Protein AF-A0A941R8A1-F1 (afdb_monomer)

Radius of gyration: 16.11 Å; Cα contacts (8 Å, |Δi|>4): 175; chains: 1; bounding box: 34×33×46 Å

Mean predicted aligned error: 6.18 Å

pLDDT: mean 89.06, std 13.18, range [39.41, 98.38]

Foldseek 3Di:
DDALVRQVVVQVVQQVVLVVQFPDKDKDKDWPDWDDDPFKIKTKIKMKMFTHRDPPGPTDIDIWIKIFIWGGDPDTDTRHIDTDDPTNVVVVVVVVPPPDPDD

Solvent-accessible surface area (backbone atoms only — not comparable to full-atom values): 5882 Å² total; per-residue (Å²): 133,79,53,50,66,55,46,47,53,51,48,49,54,26,39,52,53,30,61,77,61,29,71,39,76,49,79,49,79,42,81,76,45,78,46,80,55,96,46,39,35,44,35,35,31,40,38,39,34,37,43,13,69,44,94,83,47,89,43,55,73,51,69,42,46,29,41,40,32,32,38,48,86,90,62,75,40,84,47,36,74,45,75,50,60,94,53,35,51,58,60,55,50,64,72,66,53,72,84,73,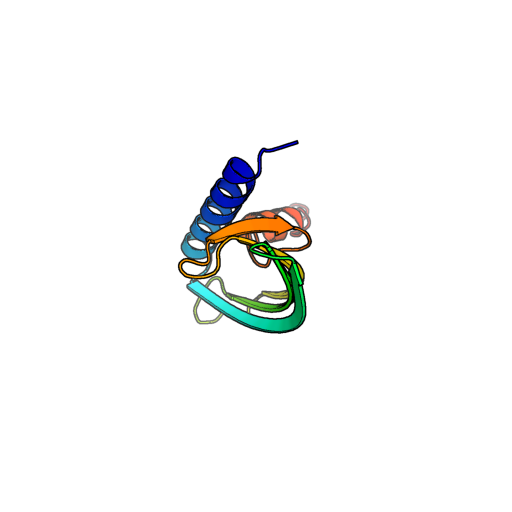76,88,126

Nearest PDB structures (foldseek):
  3soy-assembly1_A-2  TM=7.942E-01  e=1.980E-02  Salmonella enterica subsp. enterica serovar Typhimurium str. LT2
  3rob-assembly2_D  TM=8.109E-01  e=2.744E-02  Planctopirus limnophila DSM 3776
  3d9r-assembly2_D  TM=6.835E-01  e=2.701E-01  Pectobacterium atrosepticum
  3bb9-assembly3_E  TM=6.569E-01  e=4.655E-01  Shewanella frigidimarina NCIMB 400
  9jp5-assembly1_F  TM=5.902E-01  e=2.558E-01  Rhodococcus jostii RHA1

Sequence (103 aa):
MLSSLDQTEELQRQAEMDFDAFYMITLEFRIERVLLAKDDLDVLVNWQGVWKKDANDTGTRQRGHARLQWVGTQSILLRSAQGDLPFGMKTKLMLAEPSSPLR

Structure (mmCIF, N/CA/C/O backbone):
data_AF-A0A941R8A1-F1
#
_entry.id   AF-A0A941R8A1-F1
#
loop_
_atom_site.group_PDB
_atom_site.id
_atom_site.type_symbol
_atom_site.label_atom_id
_atom_site.label_alt_id
_atom_site.label_comp_id
_atom_site.label_asym_id
_atom_site.label_entity_id
_atom_site.label_seq_id
_atom_site.pdbx_PDB_ins_code
_atom_site.Cartn_x
_atom_site.Cartn_y
_atom_site.Cartn_z
_atom_site.occupancy
_atom_site.B_iso_or_equiv
_atom_site.auth_seq_id
_atom_site.auth_comp_id
_atom_site.auth_asym_id
_atom_site.auth_atom_id
_atom_site.pdbx_PDB_model_num
ATOM 1 N N . MET A 1 1 ? -13.279 15.999 2.101 1.00 55.72 1 MET A N 1
ATOM 2 C CA . MET A 1 1 ? -12.562 14.754 2.453 1.00 55.72 1 MET A CA 1
ATOM 3 C C . MET A 1 1 ? -13.305 13.600 1.808 1.00 55.72 1 MET A C 1
ATOM 5 O O . MET A 1 1 ? -14.528 13.649 1.820 1.00 55.72 1 MET A O 1
ATOM 9 N N . LEU A 1 2 ? -12.594 12.624 1.239 1.00 63.47 2 LEU A N 1
ATOM 10 C CA . LEU A 1 2 ? -13.186 11.384 0.720 1.00 63.47 2 LEU A CA 1
ATOM 11 C C . LEU A 1 2 ? -13.751 10.547 1.874 1.00 63.47 2 LEU A C 1
ATOM 13 O O . LEU A 1 2 ? -13.164 10.554 2.963 1.00 63.47 2 LEU A O 1
ATOM 17 N N . SER A 1 3 ? -14.869 9.852 1.652 1.00 76.44 3 SER A N 1
ATOM 18 C CA . SER A 1 3 ? -15.397 8.902 2.634 1.00 76.44 3 SER A CA 1
ATOM 19 C C . SER A 1 3 ? -14.464 7.689 2.767 1.00 76.44 3 SER A C 1
ATOM 21 O O . SER A 1 3 ? -13.581 7.478 1.938 1.00 76.44 3 SER A O 1
ATOM 23 N N . SER A 1 4 ? -14.621 6.884 3.820 1.00 71.75 4 SER A N 1
ATOM 24 C CA . SER A 1 4 ? -13.771 5.703 4.035 1.00 71.75 4 SER A CA 1
ATOM 25 C C . SER A 1 4 ? -13.860 4.682 2.893 1.00 71.75 4 SER A C 1
ATOM 27 O O . SER A 1 4 ? -12.840 4.110 2.526 1.00 71.75 4 SER A O 1
ATOM 29 N N . LEU A 1 5 ? -15.047 4.506 2.297 1.00 76.06 5 LEU A N 1
ATOM 30 C CA . LEU A 1 5 ? -15.236 3.630 1.138 1.00 76.06 5 LEU A CA 1
ATOM 31 C C . LEU A 1 5 ? -14.488 4.175 -0.086 1.00 76.06 5 LEU A C 1
ATOM 33 O O . LEU A 1 5 ? -13.701 3.451 -0.696 1.00 76.06 5 LEU A O 1
ATOM 37 N N . ASP A 1 6 ? -14.643 5.474 -0.358 1.00 81.56 6 ASP A N 1
ATOM 38 C CA . ASP A 1 6 ? -13.964 6.135 -1.478 1.00 81.56 6 ASP A CA 1
ATOM 39 C C . ASP A 1 6 ? -12.431 6.055 -1.339 1.00 81.56 6 ASP A C 1
ATOM 41 O O . ASP A 1 6 ? -11.710 5.989 -2.330 1.00 81.56 6 ASP A O 1
ATOM 45 N N . GLN A 1 7 ? -11.906 6.049 -0.106 1.00 82.50 7 GLN A N 1
ATOM 46 C CA . GLN A 1 7 ? -10.469 5.902 0.151 1.00 82.50 7 GLN A CA 1
ATOM 47 C C . GLN A 1 7 ? -9.947 4.511 -0.220 1.00 82.50 7 GLN A C 1
ATOM 49 O O . GLN A 1 7 ? -8.861 4.401 -0.788 1.00 82.50 7 GLN A O 1
ATOM 54 N N . THR A 1 8 ? -10.689 3.448 0.098 1.00 88.94 8 THR A N 1
ATOM 55 C CA . THR A 1 8 ? -10.295 2.079 -0.266 1.00 88.94 8 THR A CA 1
ATOM 56 C C . THR A 1 8 ? -10.462 1.800 -1.755 1.00 88.94 8 THR A C 1
ATOM 58 O O . THR A 1 8 ? -9.615 1.120 -2.330 1.00 88.94 8 THR A O 1
ATOM 61 N N . GLU A 1 9 ? -11.487 2.364 -2.395 1.00 91.56 9 GLU A N 1
ATOM 62 C CA . GLU A 1 9 ? -11.667 2.272 -3.849 1.00 91.56 9 GLU A CA 1
ATOM 63 C C . GLU A 1 9 ? -10.541 2.998 -4.594 1.00 91.56 9 GLU A C 1
ATOM 65 O O . GLU A 1 9 ? -9.946 2.445 -5.519 1.00 91.56 9 GLU A O 1
ATOM 70 N N . GLU A 1 10 ? -10.172 4.203 -4.151 1.00 90.81 10 GLU A N 1
ATOM 71 C CA . GLU A 1 10 ? -9.042 4.933 -4.730 1.00 90.81 10 GLU A CA 1
ATOM 72 C C . GLU A 1 10 ? -7.717 4.190 -4.519 1.00 90.81 10 GLU A C 1
ATOM 74 O O . GLU A 1 10 ? -6.895 4.126 -5.434 1.00 90.81 10 GLU A O 1
ATOM 79 N N . LEU A 1 11 ? -7.510 3.583 -3.346 1.00 92.50 11 LEU A N 1
ATOM 80 C CA . LEU A 1 11 ? -6.331 2.759 -3.090 1.00 92.50 11 LEU A CA 1
ATOM 81 C C . LEU A 1 11 ? -6.258 1.562 -4.043 1.00 92.50 11 LEU A C 1
ATOM 83 O O . LEU A 1 11 ? -5.194 1.286 -4.600 1.00 92.50 11 LEU A O 1
ATOM 87 N N . GLN A 1 12 ? -7.376 0.863 -4.241 1.00 94.25 12 GLN A N 1
ATOM 88 C CA . GLN A 1 12 ? -7.448 -0.255 -5.174 1.00 94.25 12 GLN A CA 1
ATOM 89 C C . GLN A 1 12 ? -7.115 0.208 -6.596 1.00 94.25 12 GLN A C 1
ATOM 91 O O . GLN A 1 12 ? -6.249 -0.379 -7.243 1.00 94.25 12 GLN A O 1
ATOM 96 N N . ARG A 1 13 ? -7.721 1.309 -7.047 1.00 95.69 13 ARG A N 1
ATOM 97 C CA . ARG A 1 13 ? -7.458 1.895 -8.366 1.00 95.69 13 ARG A CA 1
ATOM 98 C C . ARG A 1 13 ? -5.978 2.250 -8.552 1.00 95.69 13 ARG A C 1
ATOM 100 O O . ARG A 1 13 ? -5.408 2.024 -9.617 1.00 95.69 13 ARG A O 1
ATOM 107 N N . GLN A 1 14 ? -5.335 2.803 -7.523 1.00 95.62 14 GLN A N 1
ATOM 108 C CA . GLN A 1 14 ? -3.901 3.107 -7.541 1.00 95.62 14 GLN A CA 1
ATOM 109 C C . GLN A 1 14 ? -3.034 1.847 -7.621 1.00 95.62 14 GLN A C 1
ATOM 111 O O . GLN A 1 14 ? -2.037 1.84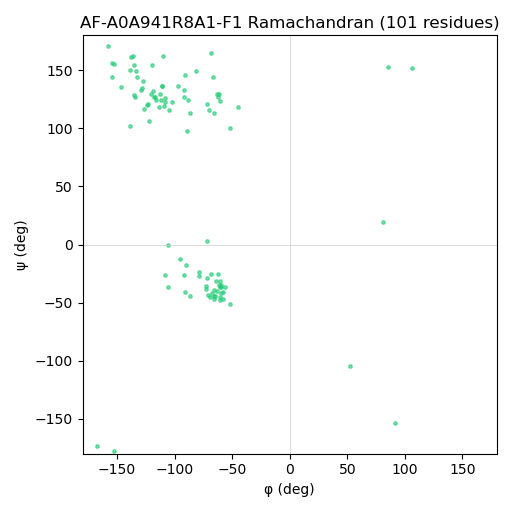6 -8.342 1.00 95.62 14 GLN A O 1
ATOM 116 N N . ALA A 1 15 ? -3.411 0.781 -6.914 1.00 95.75 15 ALA A N 1
ATOM 117 C CA . ALA A 1 15 ? -2.710 -0.497 -6.979 1.00 95.75 15 ALA A CA 1
ATOM 118 C C . ALA A 1 15 ? -2.834 -1.141 -8.368 1.00 95.75 15 ALA A C 1
ATOM 120 O O . ALA A 1 15 ? -1.830 -1.571 -8.929 1.00 95.75 15 ALA A O 1
ATOM 121 N N . GLU A 1 16 ? -4.032 -1.136 -8.957 1.00 97.31 16 GLU A N 1
ATOM 122 C CA . GLU A 1 16 ? -4.276 -1.624 -10.322 1.00 97.31 16 GLU A CA 1
ATOM 123 C C . GLU A 1 16 ? -3.418 -0.868 -11.346 1.00 97.31 16 GLU A C 1
ATOM 125 O O . GLU A 1 16 ? -2.708 -1.479 -12.142 1.00 97.31 16 GLU A O 1
ATOM 130 N N . MET A 1 17 ? -3.383 0.466 -11.260 1.00 96.81 17 MET A N 1
ATOM 131 C CA . MET A 1 17 ? -2.532 1.285 -12.129 1.00 96.81 17 MET A CA 1
ATOM 132 C C . MET A 1 17 ? -1.041 0.960 -12.006 1.00 96.81 17 MET A C 1
ATOM 134 O O . MET A 1 17 ? -0.320 1.067 -13.002 1.00 96.81 17 MET A O 1
ATOM 138 N N . ASP A 1 18 ? -0.569 0.635 -10.803 1.00 97.06 18 ASP A N 1
ATOM 139 C CA . ASP A 1 18 ? 0.816 0.233 -10.579 1.00 97.06 18 ASP A CA 1
ATOM 140 C C . ASP A 1 18 ? 1.084 -1.157 -11.172 1.00 97.06 18 ASP A C 1
ATOM 142 O O . ASP A 1 18 ? 2.098 -1.337 -11.845 1.00 97.06 18 ASP A O 1
ATOM 146 N N . PHE A 1 19 ? 0.176 -2.120 -10.994 1.00 96.38 19 PHE A N 1
ATOM 147 C CA . PHE A 1 19 ? 0.314 -3.456 -11.585 1.00 96.38 19 PHE A CA 1
ATOM 148 C C . PHE A 1 19 ? 0.355 -3.424 -13.115 1.00 96.38 19 PHE A C 1
ATOM 150 O O . PHE A 1 19 ? 1.126 -4.169 -13.713 1.00 96.38 19 PHE A O 1
ATOM 157 N N . ASP A 1 20 ? -0.386 -2.512 -13.742 1.00 96.88 20 ASP A N 1
ATOM 158 C CA . ASP A 1 20 ? -0.322 -2.306 -15.192 1.00 96.88 20 ASP A CA 1
ATOM 159 C C . ASP A 1 20 ? 0.983 -1.635 -15.650 1.00 96.88 20 ASP A C 1
ATOM 161 O O . ASP A 1 20 ? 1.410 -1.796 -16.794 1.00 96.88 20 ASP A O 1
ATOM 165 N N . ALA A 1 21 ? 1.600 -0.815 -14.795 1.00 95.56 21 ALA A N 1
ATOM 166 C CA . ALA A 1 21 ? 2.743 0.018 -15.167 1.00 95.56 21 ALA A CA 1
ATOM 167 C C . ALA A 1 21 ? 4.102 -0.640 -14.922 1.00 95.56 21 ALA A C 1
ATOM 169 O O . ALA A 1 21 ? 5.082 -0.269 -15.573 1.00 95.56 21 ALA A O 1
ATOM 170 N N . PHE A 1 22 ? 4.187 -1.566 -13.971 1.00 96.69 22 PHE A N 1
ATOM 171 C CA . PHE A 1 22 ? 5.446 -2.161 -13.551 1.00 96.69 22 PHE A CA 1
ATOM 172 C C . PHE A 1 22 ? 5.457 -3.657 -13.834 1.00 96.69 22 PHE A C 1
ATOM 174 O O . PHE A 1 22 ? 4.605 -4.403 -13.367 1.00 96.69 22 PHE 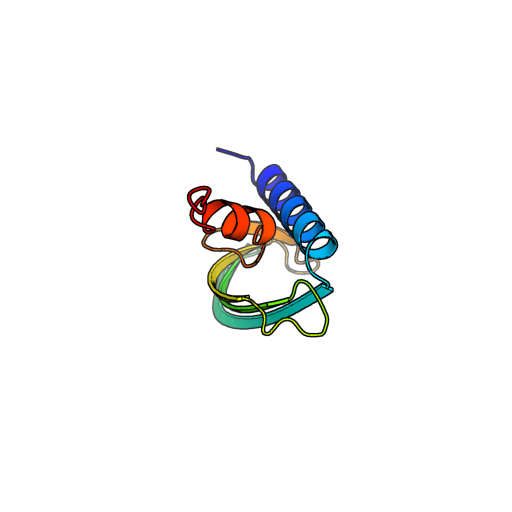A O 1
ATOM 181 N N . TYR A 1 23 ? 6.498 -4.103 -14.535 1.00 96.75 23 TYR A N 1
ATOM 182 C CA . TYR A 1 23 ? 6.781 -5.517 -14.759 1.00 96.75 23 TYR A CA 1
ATOM 183 C C . TYR A 1 23 ? 6.911 -6.304 -13.446 1.00 96.75 23 TYR A C 1
ATOM 185 O O . TYR A 1 23 ? 6.516 -7.465 -13.367 1.00 96.75 23 TYR A O 1
ATOM 193 N N . MET A 1 24 ? 7.486 -5.688 -12.408 1.00 97.38 24 MET A N 1
ATOM 194 C CA . MET A 1 24 ? 7.637 -6.319 -11.101 1.00 97.38 24 MET A CA 1
ATOM 195 C C . MET A 1 24 ? 7.531 -5.293 -9.977 1.00 97.38 24 MET A C 1
ATOM 197 O O . MET A 1 24 ? 8.182 -4.247 -10.009 1.00 97.38 24 MET A O 1
ATOM 201 N N . ILE A 1 25 ? 6.773 -5.652 -8.943 1.00 97.69 25 ILE A N 1
ATOM 202 C CA . ILE A 1 25 ? 6.686 -4.925 -7.678 1.00 97.69 25 ILE A CA 1
ATOM 203 C C . ILE A 1 25 ? 7.048 -5.898 -6.558 1.00 97.69 25 ILE A C 1
ATOM 205 O O . ILE A 1 25 ? 6.398 -6.925 -6.385 1.00 97.69 25 ILE A O 1
ATOM 209 N N . THR A 1 26 ? 8.099 -5.593 -5.801 1.00 97.81 26 THR A N 1
ATOM 210 C CA . THR A 1 26 ? 8.452 -6.327 -4.578 1.00 97.81 26 THR A CA 1
ATOM 211 C C . THR A 1 26 ? 8.144 -5.449 -3.380 1.00 97.81 26 THR A C 1
ATOM 213 O O . THR A 1 26 ? 8.638 -4.326 -3.321 1.00 97.81 26 THR A O 1
ATOM 216 N N . LEU A 1 27 ? 7.359 -5.957 -2.429 1.00 97.69 27 LEU A N 1
ATOM 217 C CA . LEU A 1 27 ? 6.974 -5.241 -1.215 1.00 97.69 27 LEU A CA 1
ATOM 218 C C . LEU A 1 27 ? 7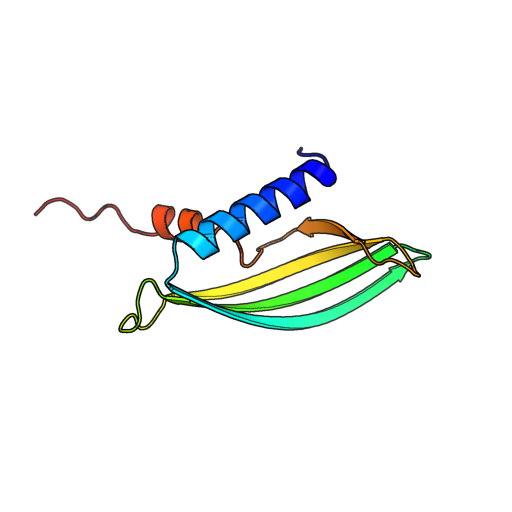.260 -6.076 0.029 1.00 97.69 27 LEU A C 1
ATOM 220 O O . LEU A 1 27 ? 6.917 -7.254 0.095 1.00 97.69 27 LEU A O 1
ATOM 224 N N . GLU A 1 28 ? 7.842 -5.429 1.031 1.00 98.19 28 GLU A N 1
ATOM 225 C CA . GLU A 1 28 ? 7.989 -5.948 2.385 1.00 98.19 28 GLU A CA 1
A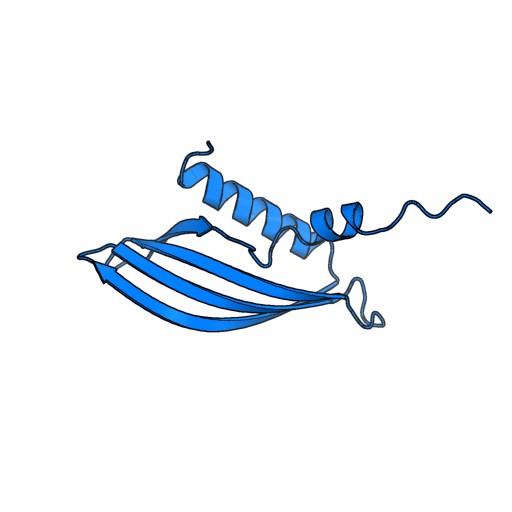TOM 226 C C . GLU A 1 28 ? 7.227 -5.029 3.337 1.00 98.19 28 GLU A C 1
ATOM 228 O O . GLU A 1 28 ? 7.457 -3.818 3.352 1.00 98.19 28 GLU A O 1
ATOM 233 N N . PHE A 1 29 ? 6.347 -5.614 4.149 1.00 97.19 29 PHE A N 1
ATOM 234 C CA . PHE A 1 29 ? 5.637 -4.921 5.218 1.00 97.19 29 PHE A CA 1
ATOM 235 C C . PHE A 1 29 ? 6.135 -5.410 6.573 1.00 97.19 29 PHE A C 1
ATOM 237 O O . PHE A 1 29 ? 6.271 -6.610 6.808 1.00 97.19 29 PHE A O 1
ATOM 244 N N . ARG A 1 30 ? 6.344 -4.472 7.493 1.00 98.06 30 ARG A N 1
ATOM 245 C CA . ARG A 1 30 ? 6.667 -4.738 8.890 1.00 98.06 30 ARG A CA 1
ATOM 246 C C . ARG A 1 30 ? 5.633 -4.069 9.774 1.00 98.06 30 ARG A C 1
ATOM 248 O O . ARG A 1 30 ? 5.498 -2.850 9.751 1.00 98.06 30 ARG A O 1
ATOM 255 N N . ILE A 1 31 ? 4.944 -4.865 10.582 1.00 97.69 31 ILE A N 1
ATOM 256 C CA . ILE A 1 31 ? 4.031 -4.347 11.600 1.00 97.69 31 ILE A CA 1
ATOM 257 C C . ILE A 1 31 ? 4.866 -3.718 12.715 1.00 97.69 31 ILE A C 1
ATOM 259 O O . ILE A 1 31 ? 5.692 -4.389 13.331 1.00 97.69 31 ILE A O 1
ATOM 263 N N . GLU A 1 32 ? 4.646 -2.434 12.969 1.00 97.31 32 GLU A N 1
ATOM 264 C CA . GLU A 1 32 ? 5.234 -1.735 14.112 1.00 97.31 32 GLU A CA 1
ATOM 265 C C . GLU A 1 32 ? 4.368 -1.897 15.355 1.00 97.31 32 GLU A C 1
ATOM 267 O O . GLU A 1 32 ? 4.866 -2.130 16.456 1.00 97.31 32 GLU A O 1
ATOM 272 N N . ARG A 1 33 ? 3.050 -1.749 15.184 1.00 96.56 33 ARG A N 1
ATOM 273 C CA . ARG A 1 33 ? 2.098 -1.758 16.290 1.00 96.56 33 ARG A CA 1
ATOM 274 C C . ARG A 1 33 ? 0.720 -2.195 15.824 1.00 96.56 33 ARG A C 1
ATOM 276 O O . ARG A 1 33 ? 0.276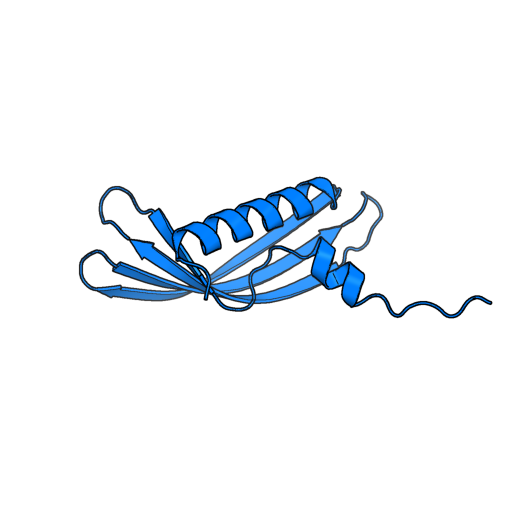 -1.808 14.747 1.00 96.56 33 ARG A O 1
ATOM 283 N N . VAL A 1 34 ? 0.028 -2.921 16.698 1.00 96.00 34 VAL A N 1
ATOM 284 C CA . VAL A 1 34 ? -1.403 -3.210 16.585 1.00 96.00 34 VAL A CA 1
ATOM 285 C C . VAL A 1 34 ? -2.109 -2.652 17.820 1.00 96.00 34 VAL A C 1
ATOM 287 O O . VAL A 1 34 ? -1.673 -2.879 18.949 1.00 96.00 34 VAL A O 1
ATOM 290 N N . LEU A 1 35 ? -3.177 -1.894 17.604 1.00 95.00 35 LEU A N 1
ATOM 291 C CA . LEU A 1 35 ? -4.063 -1.346 18.626 1.00 95.00 35 LEU A CA 1
ATOM 292 C C . LEU A 1 35 ? -5.449 -1.956 18.419 1.00 95.00 35 LEU A C 1
ATOM 294 O O . LEU A 1 35 ? -5.998 -1.861 17.326 1.00 95.00 35 LEU A O 1
ATOM 298 N N . LEU A 1 36 ? -5.999 -2.581 19.459 1.00 92.56 36 LEU A N 1
ATOM 299 C CA . LEU A 1 36 ? -7.323 -3.197 19.423 1.00 92.56 36 LEU A CA 1
ATOM 300 C C . LEU A 1 36 ? -8.271 -2.427 20.340 1.00 92.56 36 LEU A C 1
ATOM 302 O O . LEU A 1 36 ? -7.957 -2.215 21.513 1.00 92.56 36 LEU A O 1
ATOM 306 N N . ALA A 1 37 ? -9.435 -2.047 19.819 1.00 90.44 37 ALA A N 1
ATOM 307 C CA . ALA A 1 37 ? -10.502 -1.410 20.579 1.00 90.44 37 ALA A CA 1
ATOM 308 C C . ALA A 1 37 ? -11.860 -1.990 20.159 1.00 90.44 37 ALA A C 1
ATOM 310 O O . ALA A 1 37 ? -12.407 -1.622 19.125 1.00 90.44 37 ALA A O 1
ATOM 311 N N . LYS A 1 38 ? -12.420 -2.893 20.979 1.00 88.56 38 LYS A N 1
ATOM 312 C CA . LYS A 1 38 ? -13.594 -3.716 20.624 1.00 88.56 38 LYS A CA 1
ATOM 313 C C . LYS A 1 38 ? -13.382 -4.448 19.291 1.00 88.56 38 LYS A C 1
ATOM 315 O O . LYS A 1 38 ? -12.627 -5.413 19.258 1.00 88.56 38 LYS A O 1
ATOM 320 N N . ASP A 1 39 ? -14.031 -3.962 18.236 1.00 89.06 39 ASP A N 1
ATOM 321 C CA . ASP A 1 39 ? -14.037 -4.532 16.892 1.00 89.06 39 ASP A CA 1
ATOM 322 C C . ASP A 1 39 ? -13.172 -3.718 15.918 1.00 89.06 39 ASP A C 1
ATOM 324 O O . ASP A 1 39 ? -13.078 -4.082 14.749 1.00 89.06 39 ASP A O 1
ATOM 328 N N . ASP A 1 40 ? -12.552 -2.628 16.381 1.00 92.19 40 ASP A N 1
ATOM 329 C CA . ASP A 1 40 ? -11.659 -1.788 15.590 1.00 92.19 40 ASP A CA 1
ATOM 330 C C . ASP A 1 40 ? -10.194 -2.178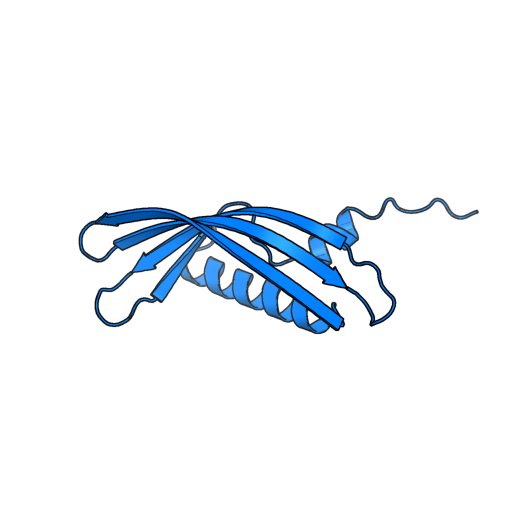 15.830 1.00 92.19 40 ASP A C 1
ATOM 332 O O . ASP A 1 40 ? -9.742 -2.399 16.961 1.00 92.19 40 ASP A O 1
ATOM 336 N N . LEU A 1 41 ? -9.443 -2.236 14.735 1.00 94.19 41 LEU A N 1
ATOM 337 C CA . LEU A 1 41 ? -8.039 -2.622 14.674 1.00 94.19 41 LEU A CA 1
ATOM 338 C C . LEU A 1 41 ? -7.259 -1.526 13.953 1.00 94.19 41 LEU A C 1
ATOM 340 O O . LEU A 1 41 ? -7.451 -1.289 12.765 1.00 94.19 41 LEU A O 1
ATOM 344 N N . ASP A 1 42 ? -6.334 -0.885 14.649 1.00 95.56 42 ASP A N 1
ATOM 345 C CA . ASP A 1 42 ? -5.405 0.072 14.059 1.00 95.56 42 ASP A CA 1
ATOM 346 C C . ASP A 1 42 ? -4.022 -0.573 13.947 1.00 95.56 42 ASP A C 1
ATOM 348 O O . ASP A 1 42 ? -3.390 -0.902 14.955 1.00 95.56 42 ASP A O 1
ATOM 352 N N . VAL A 1 43 ? -3.539 -0.745 12.718 1.00 96.50 43 VAL A N 1
ATOM 353 C CA . VAL A 1 43 ? -2.240 -1.359 12.426 1.00 96.50 43 VAL A CA 1
ATOM 354 C C . VAL A 1 43 ? -1.314 -0.312 11.824 1.00 96.50 43 VAL A C 1
ATOM 356 O O . VAL A 1 43 ? -1.586 0.232 10.754 1.00 96.50 43 VAL A O 1
ATOM 359 N N . LEU A 1 44 ? -0.208 -0.036 12.507 1.00 97.62 44 LEU A N 1
ATOM 360 C CA . LEU A 1 44 ? 0.878 0.787 11.981 1.00 97.62 44 LEU A CA 1
ATOM 361 C C . LEU A 1 44 ? 1.900 -0.123 11.310 1.00 97.62 44 LEU A C 1
ATOM 363 O O . LEU A 1 44 ? 2.365 -1.092 11.920 1.00 97.62 44 LEU A O 1
ATOM 367 N N . VAL A 1 45 ? 2.235 0.185 10.060 1.00 97.94 45 VAL A N 1
ATOM 368 C CA . VAL A 1 45 ? 3.198 -0.578 9.268 1.00 97.94 45 VAL A CA 1
ATOM 369 C C . VAL A 1 45 ? 4.281 0.324 8.699 1.00 97.94 45 VAL A C 1
ATOM 371 O O . VAL A 1 45 ? 4.004 1.408 8.185 1.00 97.94 45 VAL A O 1
ATOM 374 N N . ASN A 1 46 ? 5.505 -0.187 8.712 1.00 98.25 46 ASN A N 1
ATOM 375 C CA . ASN A 1 46 ? 6.552 0.260 7.808 1.00 98.25 46 ASN A CA 1
ATOM 376 C C . ASN A 1 46 ? 6.507 -0.605 6.569 1.00 98.25 46 ASN A C 1
ATOM 378 O O . ASN A 1 46 ? 6.261 -1.810 6.657 1.00 98.25 46 ASN A O 1
ATOM 382 N N . TRP A 1 47 ? 6.822 -0.018 5.430 1.00 98.06 47 TRP A N 1
ATOM 383 C CA . TRP A 1 47 ? 7.022 -0.787 4.219 1.00 98.06 47 TRP A CA 1
ATOM 384 C C . TRP A 1 47 ? 8.258 -0.314 3.477 1.00 98.06 47 TRP A C 1
ATOM 386 O O . TRP A 1 47 ? 8.689 0.835 3.590 1.00 98.06 47 TRP A O 1
ATOM 396 N N . GLN A 1 48 ? 8.818 -1.226 2.699 1.00 98.38 48 GLN A N 1
ATOM 397 C CA . GLN A 1 48 ? 9.830 -0.931 1.701 1.00 98.38 48 GLN A CA 1
ATOM 398 C C . GLN A 1 48 ? 9.539 -1.747 0.449 1.00 98.38 48 GLN A C 1
ATOM 400 O O . GLN A 1 48 ? 8.985 -2.844 0.527 1.00 98.38 48 GLN A O 1
ATOM 405 N N . GLY A 1 49 ? 9.912 -1.219 -0.708 1.00 97.62 49 GLY A N 1
ATOM 406 C CA . GLY A 1 49 ? 9.673 -1.909 -1.960 1.00 97.62 49 GLY A CA 1
ATOM 407 C C . GLY A 1 49 ? 10.571 -1.482 -3.101 1.00 97.62 49 GLY A C 1
ATOM 408 O O . GLY A 1 49 ? 11.328 -0.510 -3.008 1.00 97.62 49 GLY A O 1
ATOM 409 N N . VAL A 1 50 ? 10.475 -2.251 -4.180 1.00 97.81 50 VAL A N 1
ATOM 410 C CA . VAL A 1 50 ? 11.179 -2.025 -5.440 1.00 97.81 50 VAL A CA 1
ATOM 411 C C . VAL A 1 50 ? 10.197 -2.194 -6.594 1.00 97.81 50 VAL A C 1
ATOM 413 O O . VAL A 1 50 ? 9.556 -3.238 -6.704 1.00 97.81 50 VAL A O 1
ATOM 416 N N . TRP A 1 51 ? 10.126 -1.186 -7.461 1.00 97.62 51 TRP A N 1
ATOM 417 C CA . TRP A 1 51 ? 9.301 -1.171 -8.670 1.00 97.62 51 TRP A CA 1
ATOM 418 C C . TRP A 1 51 ? 10.195 -1.210 -9.899 1.00 97.62 51 TRP A C 1
ATOM 420 O O . TRP A 1 51 ? 11.061 -0.348 -10.042 1.00 97.62 51 TRP A O 1
ATOM 430 N N . LYS A 1 52 ? 9.991 -2.187 -10.780 1.00 97.12 52 LYS A N 1
ATOM 431 C CA . LYS A 1 52 ? 10.770 -2.377 -12.010 1.00 97.12 52 LYS A CA 1
ATOM 432 C C . LYS A 1 52 ? 9.868 -2.263 -13.230 1.00 97.12 52 LYS A C 1
ATOM 434 O O . LYS A 1 52 ? 8.819 -2.905 -13.268 1.00 97.12 52 LYS A O 1
ATOM 439 N N . LYS A 1 53 ? 10.279 -1.479 -14.228 1.00 95.12 53 LYS A N 1
ATOM 440 C CA . LYS A 1 53 ? 9.552 -1.320 -15.500 1.00 95.12 53 LYS A CA 1
ATOM 441 C C . LYS A 1 53 ? 9.779 -2.499 -16.456 1.00 95.12 53 LYS A C 1
ATOM 443 O O . LYS A 1 53 ? 8.889 -2.814 -17.235 1.00 95.12 53 LYS A O 1
ATOM 448 N N . ASP A 1 54 ? 10.913 -3.192 -16.348 1.00 95.50 54 ASP A N 1
ATOM 449 C CA . ASP A 1 54 ? 11.226 -4.405 -17.113 1.00 95.50 54 ASP A CA 1
ATOM 450 C C . ASP A 1 54 ? 12.201 -5.337 -16.357 1.00 95.50 54 ASP A C 1
ATOM 452 O O . ASP A 1 54 ? 12.576 -5.076 -15.211 1.00 95.50 54 ASP A O 1
ATOM 456 N N . ALA A 1 55 ? 12.590 -6.458 -16.975 1.00 93.94 55 ALA A N 1
ATOM 457 C CA . ALA A 1 55 ? 13.453 -7.470 -16.358 1.00 93.94 55 ALA A CA 1
ATOM 458 C C . ALA A 1 55 ? 14.906 -7.008 -16.120 1.00 93.94 55 ALA A C 1
ATOM 460 O O . ALA A 1 55 ? 15.568 -7.529 -15.220 1.00 93.94 55 ALA A O 1
ATOM 461 N N . ASN A 1 56 ? 15.392 -6.042 -16.902 1.00 94.50 56 ASN A N 1
ATOM 462 C CA . ASN A 1 56 ? 16.747 -5.493 -16.812 1.00 94.50 56 ASN A CA 1
ATOM 463 C C . ASN A 1 56 ? 16.804 -4.219 -15.955 1.00 94.50 56 ASN A C 1
ATOM 465 O O . ASN A 1 56 ? 17.892 -3.784 -15.571 1.00 94.50 56 ASN A O 1
ATOM 469 N N . ASP A 1 57 ? 15.651 -3.637 -15.621 1.00 93.38 57 ASP A N 1
ATOM 470 C CA . ASP A 1 57 ? 15.548 -2.486 -14.736 1.00 93.38 57 ASP A CA 1
ATOM 471 C C . ASP A 1 57 ? 16.061 -2.821 -13.320 1.00 93.38 57 ASP A C 1
ATOM 473 O O . ASP A 1 57 ? 15.644 -3.782 -12.651 1.00 93.38 57 ASP A O 1
ATOM 477 N N . THR A 1 58 ? 16.990 -1.991 -12.835 1.00 93.31 58 THR A N 1
ATOM 478 C CA . THR A 1 58 ? 17.475 -2.033 -11.445 1.00 93.31 58 THR A CA 1
ATOM 479 C C . THR A 1 58 ? 16.355 -1.749 -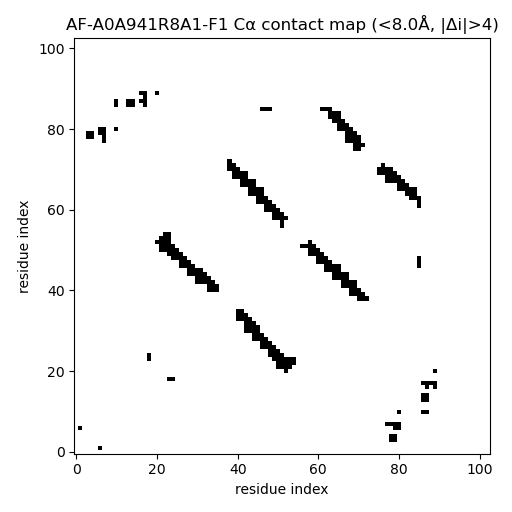10.439 1.00 93.31 58 THR A C 1
ATOM 481 O O . THR A 1 58 ? 16.387 -2.274 -9.321 1.00 93.31 58 THR A O 1
ATOM 484 N N . GLY A 1 59 ? 15.329 -1.019 -10.878 1.00 95.06 59 GLY A N 1
ATOM 485 C CA . GLY A 1 59 ? 14.125 -0.689 -10.142 1.00 95.06 59 GLY A CA 1
ATOM 486 C C . GLY A 1 59 ? 14.270 0.545 -9.262 1.00 95.06 59 GLY A C 1
ATOM 487 O O . GLY A 1 59 ? 15.342 0.873 -8.754 1.00 95.06 59 GLY A O 1
ATOM 488 N N . THR A 1 60 ? 13.148 1.216 -9.029 1.00 95.69 60 THR A N 1
ATOM 489 C CA . THR A 1 60 ? 13.069 2.328 -8.084 1.00 95.69 60 THR A CA 1
ATOM 490 C C . THR A 1 60 ? 12.755 1.800 -6.696 1.00 95.69 60 THR A C 1
ATOM 492 O O . THR A 1 60 ? 11.759 1.104 -6.507 1.00 95.69 60 THR A O 1
ATOM 495 N N . ARG A 1 61 ? 13.601 2.134 -5.716 1.00 96.50 61 ARG A N 1
ATOM 496 C CA . ARG A 1 61 ? 13.398 1.759 -4.313 1.00 96.50 61 ARG A CA 1
ATOM 497 C C . ARG A 1 61 ? 12.631 2.848 -3.583 1.00 96.50 61 ARG A C 1
ATOM 499 O O . ARG A 1 61 ? 13.007 4.013 -3.672 1.00 96.50 61 ARG A O 1
ATOM 506 N N . GLN A 1 62 ? 11.610 2.463 -2.831 1.00 97.00 62 GLN A N 1
ATOM 507 C CA . GLN A 1 62 ? 10.858 3.372 -1.967 1.00 97.00 62 GLN A CA 1
ATOM 508 C C . GLN A 1 62 ? 10.572 2.722 -0.621 1.00 97.00 62 GLN A C 1
ATOM 510 O O . GLN A 1 62 ? 10.660 1.502 -0.470 1.00 97.00 62 GLN A O 1
ATOM 515 N N . ARG A 1 63 ? 10.250 3.555 0.363 1.00 97.19 63 ARG A N 1
ATOM 516 C CA . ARG A 1 63 ? 9.839 3.134 1.699 1.00 97.19 63 ARG A CA 1
ATOM 517 C C . ARG A 1 63 ? 8.936 4.186 2.313 1.00 97.19 63 ARG A C 1
ATOM 519 O O . ARG A 1 63 ? 9.084 5.363 1.995 1.00 97.19 63 ARG A O 1
ATOM 526 N N . GLY A 1 64 ? 8.099 3.767 3.246 1.00 97.06 64 GLY A N 1
ATOM 527 C CA . GLY A 1 64 ? 7.178 4.667 3.917 1.00 97.06 64 GLY A CA 1
ATOM 528 C C . GLY A 1 64 ? 6.540 4.047 5.149 1.00 97.06 64 GLY A C 1
ATOM 529 O O . GLY A 1 64 ? 6.888 2.945 5.584 1.00 97.06 64 GLY A O 1
ATOM 530 N N . HIS A 1 65 ? 5.592 4.799 5.699 1.00 97.69 65 HIS A N 1
ATOM 531 C CA . HIS A 1 65 ? 4.834 4.452 6.892 1.00 97.69 65 HIS A CA 1
ATOM 532 C C . HIS A 1 65 ? 3.348 4.606 6.588 1.00 97.69 65 HIS A C 1
ATOM 534 O O . HIS A 1 65 ? 2.925 5.637 6.057 1.00 97.69 65 HIS A O 1
ATOM 540 N N . ALA A 1 66 ? 2.556 3.608 6.963 1.00 96.62 66 ALA A N 1
ATOM 541 C CA . ALA A 1 66 ? 1.119 3.623 6.751 1.00 96.62 66 ALA A CA 1
ATOM 542 C C . ALA A 1 66 ? 0.355 3.193 8.003 1.00 96.62 66 ALA A C 1
ATOM 544 O O . ALA A 1 66 ? 0.814 2.367 8.796 1.00 96.62 66 ALA A O 1
ATOM 545 N N . ARG A 1 67 ? -0.850 3.745 8.148 1.00 96.00 67 ARG A N 1
ATOM 546 C CA . ARG A 1 67 ? -1.852 3.301 9.116 1.00 96.00 67 ARG A CA 1
ATOM 547 C C . ARG A 1 67 ? -2.975 2.606 8.366 1.00 96.00 67 ARG A C 1
ATOM 549 O O . ARG A 1 67 ? -3.611 3.217 7.509 1.00 96.00 67 ARG A O 1
ATOM 556 N N . LEU A 1 68 ? -3.226 1.355 8.722 1.00 95.25 68 LEU A N 1
ATOM 557 C CA . LEU A 1 68 ? -4.310 0.542 8.189 1.00 95.25 68 LEU A CA 1
ATOM 558 C C . LEU A 1 68 ? -5.353 0.367 9.288 1.00 95.25 68 LEU A C 1
ATOM 560 O O . LEU A 1 68 ? -5.039 -0.145 10.365 1.00 95.25 68 LEU A O 1
ATOM 564 N N . GLN A 1 69 ? -6.569 0.832 9.027 1.00 94.94 69 GLN A N 1
ATOM 565 C CA . GLN A 1 69 ? -7.687 0.704 9.951 1.00 94.94 69 GLN A CA 1
ATOM 566 C C . GLN A 1 69 ? -8.586 -0.424 9.482 1.00 94.94 69 GLN A C 1
ATOM 568 O 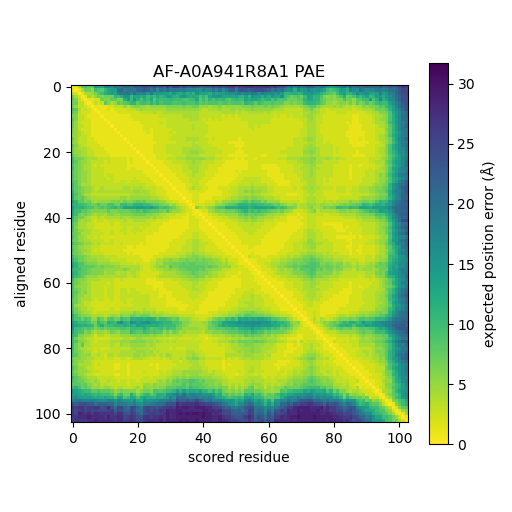O . GLN A 1 69 ? -9.100 -0.382 8.364 1.00 94.94 69 GLN A O 1
ATOM 573 N N . TRP A 1 70 ? -8.805 -1.401 10.345 1.00 93.81 70 TRP A N 1
ATOM 574 C CA . TRP A 1 70 ? -9.630 -2.563 10.070 1.00 93.81 70 TRP A CA 1
ATOM 575 C C . TRP A 1 70 ? -10.794 -2.631 11.045 1.00 93.81 70 TRP A C 1
ATOM 577 O O . TRP A 1 70 ? -10.718 -2.106 12.156 1.00 93.81 70 TRP A O 1
ATOM 587 N N . VAL A 1 71 ? -11.867 -3.287 10.619 1.00 92.44 71 VAL A N 1
ATOM 588 C CA . VAL A 1 71 ? -13.041 -3.538 11.451 1.00 92.44 71 VAL A CA 1
ATOM 589 C C . VAL A 1 71 ? -13.468 -4.996 11.350 1.00 92.44 71 VAL A C 1
ATOM 591 O O . VAL A 1 71 ? -13.401 -5.594 10.274 1.00 92.44 71 VAL A O 1
ATOM 594 N N . GLY A 1 72 ? -13.948 -5.535 12.466 1.00 87.75 72 GLY A N 1
ATOM 595 C CA . GLY A 1 72 ? -14.525 -6.868 12.576 1.00 87.75 72 GLY A CA 1
ATOM 596 C C . GLY A 1 72 ? -13.602 -7.863 13.274 1.00 87.75 72 GLY A C 1
ATOM 597 O O . GLY A 1 72 ? -12.380 -7.750 13.251 1.00 87.75 72 GLY A O 1
ATOM 598 N N . THR A 1 73 ? -14.214 -8.859 13.912 1.00 79.06 73 THR A N 1
ATOM 599 C CA . THR A 1 73 ? -13.522 -9.895 14.699 1.00 79.06 73 THR A CA 1
ATOM 600 C C . THR A 1 73 ? -13.524 -11.267 14.023 1.00 79.06 73 THR A C 1
ATOM 602 O O . THR A 1 73 ? -12.616 -12.059 14.249 1.00 79.06 73 THR A O 1
ATOM 605 N N . GLN A 1 74 ? -14.513 -11.547 13.166 1.00 80.94 74 GLN A N 1
ATOM 606 C CA . GLN A 1 74 ? -14.605 -12.784 12.371 1.00 80.94 74 GLN A CA 1
ATOM 607 C C . GLN A 1 74 ? -14.278 -12.561 10.890 1.00 80.94 74 GLN A C 1
ATOM 609 O O . GLN A 1 74 ? -13.651 -13.400 10.252 1.00 80.94 74 GLN A O 1
ATOM 614 N N . SER A 1 75 ? -14.684 -11.415 10.345 1.00 83.81 75 SER A N 1
ATOM 615 C CA . SER A 1 75 ? -14.313 -10.957 9.007 1.00 83.81 75 SER A CA 1
ATOM 616 C C . SER A 1 75 ? -13.638 -9.605 9.157 1.00 83.81 75 SER A C 1
ATOM 618 O O . SER A 1 75 ? -14.297 -8.623 9.486 1.00 83.81 75 SER A O 1
ATOM 620 N N . ILE A 1 76 ? -12.317 -9.586 8.986 1.00 85.00 76 ILE A N 1
ATOM 621 C CA . ILE A 1 76 ? -11.505 -8.379 9.131 1.00 85.00 76 ILE A CA 1
ATOM 622 C C . ILE A 1 76 ? -11.506 -7.658 7.786 1.00 85.00 76 ILE A C 1
ATOM 624 O O . ILE A 1 76 ? -10.966 -8.168 6.805 1.00 85.00 76 ILE A O 1
ATOM 628 N N . LEU A 1 77 ? -12.127 -6.482 7.739 1.00 90.88 77 LEU A N 1
ATOM 629 C CA . LEU A 1 77 ? -12.216 -5.659 6.534 1.00 90.88 77 LEU A CA 1
ATOM 630 C C . LEU A 1 77 ? -11.377 -4.398 6.691 1.00 90.88 77 LEU A C 1
ATOM 632 O O . LEU A 1 77 ? -11.428 -3.749 7.737 1.00 90.88 77 LEU A O 1
ATOM 636 N N . LEU A 1 78 ? -10.634 -4.031 5.644 1.00 92.00 78 LEU A N 1
ATOM 637 C CA . LEU A 1 78 ? -9.933 -2.751 5.596 1.00 92.00 78 LEU A CA 1
ATOM 638 C C . LEU A 1 78 ? -10.975 -1.640 5.457 1.00 92.00 78 LEU A C 1
ATOM 640 O O . LEU A 1 78 ? -11.693 -1.579 4.464 1.00 92.00 78 LEU A O 1
ATOM 644 N N . ARG A 1 79 ? -11.065 -0.774 6.463 1.00 90.94 79 ARG A N 1
ATOM 645 C CA . ARG A 1 79 ? -11.963 0.383 6.471 1.00 90.94 79 ARG A CA 1
ATOM 646 C C . ARG A 1 79 ? -11.286 1.619 5.900 1.00 90.94 79 ARG A C 1
ATOM 648 O O . ARG A 1 79 ? -11.937 2.410 5.232 1.00 90.94 79 ARG A O 1
ATOM 655 N N . SER A 1 80 ? -10.018 1.843 6.227 1.00 91.56 80 SER A N 1
ATOM 656 C CA . SER A 1 80 ? -9.272 2.983 5.700 1.00 91.56 80 SER A CA 1
ATOM 657 C C . SER A 1 80 ? -7.774 2.708 5.689 1.00 91.56 80 SER A C 1
ATOM 659 O O . SER A 1 80 ? -7.263 1.886 6.454 1.00 91.56 80 SER A O 1
ATOM 661 N N . ALA A 1 81 ? -7.070 3.422 4.819 1.00 93.25 81 ALA A N 1
ATOM 662 C CA . ALA A 1 81 ? -5.625 3.385 4.709 1.00 93.25 81 ALA A CA 1
ATOM 663 C C . ALA A 1 81 ? -5.110 4.821 4.597 1.00 93.25 81 ALA A C 1
ATOM 665 O O . ALA A 1 81 ? -5.608 5.610 3.797 1.00 93.25 81 ALA A O 1
ATOM 666 N N . GLN A 1 82 ? -4.148 5.177 5.440 1.00 92.69 82 GLN A N 1
ATOM 667 C CA . GLN A 1 82 ? -3.655 6.546 5.585 1.00 92.69 82 GLN A CA 1
ATOM 668 C C . GLN A 1 82 ? -2.129 6.560 5.665 1.00 92.69 82 GLN A C 1
ATOM 670 O O . GLN A 1 82 ? -1.501 5.554 5.999 1.00 92.69 82 GLN A O 1
ATOM 675 N N . GLY A 1 83 ? -1.543 7.734 5.437 1.00 91.81 83 GLY A N 1
ATOM 676 C CA . GLY A 1 83 ? -0.096 7.928 5.431 1.00 91.81 83 GLY A CA 1
ATOM 677 C C . GLY A 1 83 ? 0.495 7.755 4.038 1.00 91.81 83 GLY A C 1
ATOM 678 O O . GLY A 1 83 ? -0.179 7.984 3.034 1.00 91.81 83 GLY A O 1
ATOM 679 N N . ASP A 1 84 ? 1.766 7.373 3.982 1.00 93.38 84 ASP A N 1
ATOM 680 C CA . ASP A 1 84 ? 2.449 7.110 2.722 1.00 93.38 84 ASP A CA 1
ATOM 681 C C . ASP A 1 84 ? 2.246 5.644 2.360 1.00 93.38 84 ASP A C 1
ATOM 683 O O . ASP A 1 84 ? 2.909 4.768 2.904 1.00 93.38 84 ASP A O 1
ATOM 687 N N . LEU A 1 85 ? 1.270 5.365 1.502 1.00 95.19 85 LEU A N 1
ATOM 688 C CA . LEU A 1 85 ? 0.964 4.009 1.055 1.00 95.19 85 LEU A CA 1
ATOM 689 C C . LEU A 1 85 ? 1.915 3.587 -0.078 1.00 95.19 85 LEU A C 1
ATOM 691 O O . LEU A 1 85 ? 2.316 4.433 -0.883 1.00 95.19 85 LEU A O 1
ATOM 695 N N . PRO A 1 86 ? 2.233 2.285 -0.201 1.00 95.56 86 PRO A N 1
ATOM 696 C CA . PRO A 1 86 ? 3.122 1.775 -1.247 1.00 95.56 86 PRO A CA 1
ATOM 697 C C . PRO A 1 86 ? 2.506 1.782 -2.653 1.00 95.56 86 PRO A C 1
ATOM 699 O O . PRO A 1 86 ? 3.138 1.310 -3.589 1.00 95.56 86 PRO A O 1
ATOM 702 N N . PHE A 1 87 ? 1.287 2.285 -2.823 1.00 94.94 87 PHE A N 1
ATOM 703 C CA . PHE A 1 87 ? 0.582 2.293 -4.102 1.00 94.94 87 PHE A CA 1
ATOM 704 C C . PHE A 1 87 ? 0.456 3.716 -4.659 1.00 94.94 87 PHE A C 1
ATOM 706 O O . PHE A 1 87 ? 0.656 4.709 -3.950 1.00 94.94 87 PHE A O 1
ATOM 713 N N . GLY A 1 88 ? 0.175 3.811 -5.957 1.00 93.75 88 GLY A N 1
ATOM 714 C CA . GLY A 1 88 ? 0.191 5.062 -6.712 1.00 93.75 88 GLY A CA 1
ATOM 715 C C . GLY A 1 88 ? 1.600 5.473 -7.146 1.00 93.75 88 GLY A C 1
ATOM 716 O O . GLY A 1 88 ? 1.841 6.644 -7.457 1.00 93.75 88 GLY A O 1
ATOM 717 N N . MET A 1 89 ? 2.547 4.530 -7.166 1.00 94.44 89 MET A N 1
ATOM 718 C CA . MET A 1 89 ? 3.935 4.788 -7.538 1.00 94.44 89 MET A CA 1
ATOM 719 C C . MET A 1 89 ? 4.083 5.230 -8.990 1.00 94.44 89 MET A C 1
ATOM 721 O O . MET A 1 89 ? 4.936 6.070 -9.268 1.00 94.44 89 MET A O 1
ATOM 725 N N . LYS A 1 90 ? 3.227 4.762 -9.903 1.00 91.69 90 LYS A N 1
ATOM 726 C CA . LYS A 1 90 ? 3.175 5.249 -11.287 1.00 91.69 90 LYS A CA 1
ATOM 727 C C . LYS A 1 90 ? 3.063 6.773 -11.319 1.00 91.69 90 LYS A C 1
ATOM 729 O O . LYS A 1 90 ? 3.871 7.444 -11.954 1.00 91.69 90 LYS A O 1
ATOM 734 N N . THR A 1 91 ? 2.109 7.320 -10.569 1.00 89.62 91 THR A N 1
ATOM 735 C CA . THR A 1 91 ? 1.878 8.766 -10.479 1.00 89.62 91 THR A CA 1
ATOM 736 C C . THR A 1 91 ? 3.016 9.470 -9.743 1.00 89.62 91 THR A C 1
ATOM 738 O O . THR A 1 91 ? 3.507 10.494 -10.217 1.00 89.62 91 THR A O 1
ATOM 741 N N . LYS A 1 92 ? 3.477 8.916 -8.611 1.00 87.50 92 LYS A N 1
ATOM 742 C CA . LYS A 1 92 ? 4.575 9.502 -7.821 1.00 87.50 92 LYS A CA 1
ATOM 743 C C . LYS A 1 92 ? 5.871 9.614 -8.636 1.00 87.50 92 LYS A C 1
ATOM 745 O O . LYS A 1 92 ? 6.534 10.643 -8.562 1.00 87.50 92 LYS A O 1
ATOM 750 N N . LEU A 1 93 ? 6.219 8.601 -9.437 1.00 84.31 93 LEU A N 1
ATOM 751 C CA . LEU A 1 93 ? 7.416 8.632 -10.286 1.00 84.31 93 LEU A CA 1
ATOM 752 C C . LEU A 1 93 ? 7.263 9.573 -11.482 1.00 84.31 93 LEU A C 1
ATOM 754 O O . LEU A 1 93 ? 8.205 10.299 -11.775 1.00 84.31 93 LEU A O 1
ATOM 758 N N . MET A 1 94 ? 6.087 9.639 -12.117 1.00 77.56 94 MET A N 1
ATOM 759 C CA . MET A 1 94 ? 5.838 10.612 -13.193 1.00 77.56 94 MET A CA 1
ATOM 760 C C . MET A 1 94 ? 6.011 12.065 -12.728 1.00 77.56 94 MET A C 1
ATOM 762 O O . MET A 1 94 ? 6.473 12.902 -13.493 1.00 77.56 94 MET A O 1
ATOM 766 N N . LEU A 1 95 ? 5.647 12.369 -11.480 1.00 75.62 95 LEU A N 1
ATOM 767 C CA . LEU A 1 95 ? 5.818 13.702 -10.893 1.00 75.62 95 LEU A CA 1
ATOM 768 C C . LEU A 1 95 ? 7.258 13.979 -10.429 1.00 75.62 95 LEU A C 1
ATOM 770 O O . LEU A 1 95 ? 7.641 15.139 -10.297 1.00 75.62 95 LEU A O 1
ATOM 774 N N . ALA A 1 96 ? 8.035 12.930 -10.145 1.00 69.94 96 ALA A N 1
ATOM 775 C CA . ALA A 1 96 ? 9.408 13.034 -9.658 1.00 69.94 96 ALA A CA 1
ATOM 776 C C . ALA A 1 96 ? 10.457 13.072 -10.782 1.00 69.94 96 ALA A C 1
ATOM 778 O O . ALA A 1 96 ? 11.592 13.472 -10.525 1.00 69.94 96 ALA A O 1
ATOM 779 N N . GLU A 1 97 ? 10.109 12.666 -12.008 1.00 60.84 97 GLU A N 1
ATOM 780 C CA . GLU A 1 97 ? 10.966 12.850 -13.181 1.00 60.84 97 GLU A CA 1
ATOM 781 C C . GLU A 1 97 ? 11.093 14.363 -13.468 1.00 60.84 97 GLU A C 1
ATOM 783 O O . GLU A 1 97 ? 10.099 15.004 -13.824 1.00 60.84 97 GLU A O 1
ATOM 788 N N . PRO A 1 98 ? 12.280 14.989 -13.310 1.00 51.28 98 PRO A N 1
ATOM 789 C CA . PRO A 1 98 ? 12.453 16.364 -13.750 1.00 51.28 98 PRO A CA 1
ATOM 790 C C . PRO A 1 98 ? 12.228 16.384 -15.260 1.00 51.28 98 PRO A C 1
ATOM 792 O O . PRO A 1 98 ? 12.829 15.587 -15.981 1.00 51.28 98 PRO A O 1
ATOM 795 N N . SER A 1 99 ? 11.371 17.287 -15.742 1.00 52.72 99 SER A N 1
ATOM 796 C CA . SER A 1 99 ? 11.225 17.568 -17.169 1.00 52.72 99 SER A CA 1
ATOM 797 C C . SER A 1 99 ? 12.613 17.850 -17.738 1.00 52.72 99 SER A C 1
ATOM 799 O O . SER A 1 99 ? 13.172 18.928 -17.520 1.00 52.72 99 SER A O 1
ATOM 801 N N . SER A 1 100 ? 13.210 16.852 -18.387 1.00 49.00 100 SER A N 1
ATOM 802 C CA . SER A 1 100 ? 14.542 16.980 -18.957 1.00 49.00 100 SER A CA 1
ATOM 803 C C . SER A 1 100 ? 14.472 18.110 -19.987 1.00 49.00 100 SER A C 1
ATOM 805 O O . SER A 1 100 ? 13.605 18.051 -20.865 1.00 49.00 100 SER A O 1
ATOM 807 N N . PRO A 1 101 ? 15.302 19.167 -19.891 1.00 46.91 101 PRO A N 1
ATOM 808 C CA . PRO A 1 101 ? 15.280 20.208 -20.899 1.00 46.91 101 PRO A CA 1
ATOM 809 C C . PRO A 1 101 ? 15.690 19.564 -22.223 1.00 46.91 101 PRO A C 1
ATOM 811 O O . PRO A 1 101 ? 16.682 18.833 -22.283 1.00 46.91 101 PRO A O 1
ATOM 814 N N . LEU A 1 102 ? 14.877 19.801 -23.255 1.00 47.22 102 LEU A N 1
ATOM 815 C CA . LEU A 1 102 ? 15.201 19.501 -24.646 1.00 47.22 102 LEU A CA 1
ATOM 816 C C . LEU A 1 102 ? 16.635 19.982 -24.919 1.00 47.22 102 LEU A C 1
ATOM 818 O O . LEU A 1 102 ? 16.926 21.168 -24.755 1.00 47.22 102 LEU A O 1
ATOM 822 N N . ARG A 1 103 ? 17.523 19.045 -25.264 1.00 39.41 103 ARG A N 1
ATOM 823 C CA . ARG A 1 103 ? 18.816 19.352 -25.879 1.00 39.41 103 ARG A CA 1
ATOM 824 C C . ARG A 1 103 ? 18.641 19.464 -27.381 1.00 39.41 103 ARG A C 1
ATOM 826 O O . ARG A 1 103 ? 17.886 18.631 -27.927 1.00 39.41 103 ARG A O 1
#

Secondary structure (DSSP, 8-state):
---HHHHHHHHHHHHHHHHHH-SEEEEEEEEEEEEEETTEEEEEEEEEEEEESSSS---EEEEEEEEEEEE-SSS-EEEEEEES-S--HHHHHHHHS------